Protein AF-A0A921R6A0-F1 (afdb_monomer_lite)

Sequence (73 aa):
MGIFCAGMTSTQRSESANHMLKQFIQRLAPMHMFVRKFNEFQMDRCDHEDKEAHVTKQFYRKHRVDVLRPVSM

pLDDT: mean 82.3, std 13.58, range [40.53, 96.25]

Organism: Sorghum bicolor (NCBI:txid4558)

Structure (mmCIF, N/CA/C/O backbone):
data_AF-A0A921R6A0-F1
#
_entry.id   AF-A0A921R6A0-F1
#
loop_
_atom_site.group_PDB
_atom_site.id
_atom_site.type_symbol
_atom_site.label_atom_id
_atom_site.label_alt_id
_atom_site.label_comp_id
_atom_site.label_asym_id
_atom_site.label_entity_id
_atom_site.label_seq_id
_atom_site.pdbx_PDB_ins_code
_atom_site.Cartn_x
_atom_site.Cartn_y
_atom_site.Cartn_z
_atom_site.occupancy
_atom_site.B_iso_or_equiv
_atom_site.auth_seq_id
_atom_site.auth_comp_id
_atom_site.auth_asym_id
_atom_site.auth_atom_id
_atom_site.pdbx_PDB_model_num
ATOM 1 N N . MET A 1 1 ? 0.351 -15.182 -6.791 1.00 46.31 1 MET A N 1
ATOM 2 C CA . MET A 1 1 ? 1.217 -14.315 -7.614 1.00 46.31 1 MET A CA 1
ATOM 3 C C . MET A 1 1 ? 2.061 -13.470 -6.674 1.00 46.31 1 MET A C 1
ATOM 5 O O . MET A 1 1 ? 1.538 -12.533 -6.094 1.00 46.31 1 MET A O 1
ATOM 9 N N . GLY A 1 2 ? 3.301 -13.882 -6.399 1.00 5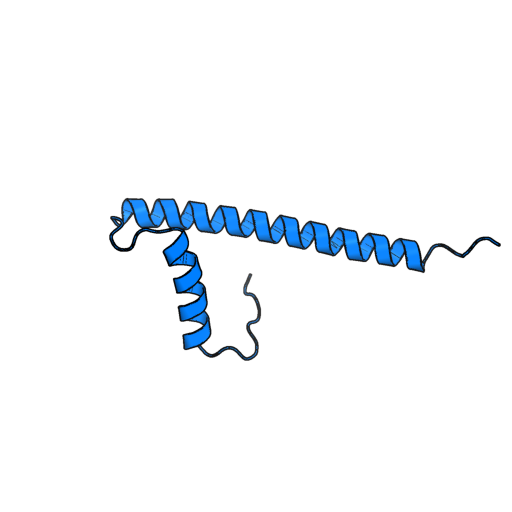8.59 2 GLY A N 1
ATOM 10 C CA . GLY A 1 2 ? 4.186 -13.182 -5.465 1.00 58.59 2 GLY A CA 1
ATOM 11 C C . GLY A 1 2 ? 5.229 -12.384 -6.233 1.00 58.59 2 GLY A C 1
ATOM 12 O O . GLY A 1 2 ? 6.011 -12.977 -6.971 1.00 58.59 2 GLY A O 1
ATOM 13 N N . ILE A 1 3 ? 5.235 -11.061 -6.064 1.00 60.94 3 ILE A N 1
ATOM 14 C CA . ILE A 1 3 ? 6.342 -10.209 -6.507 1.00 60.94 3 ILE A CA 1
ATOM 15 C C . ILE A 1 3 ? 7.606 -10.746 -5.826 1.00 60.94 3 ILE A C 1
ATOM 17 O O . ILE A 1 3 ? 7.664 -10.857 -4.600 1.00 60.94 3 ILE A O 1
ATOM 21 N N . PHE A 1 4 ? 8.599 -11.147 -6.618 1.00 61.56 4 PHE A N 1
ATOM 22 C CA . PHE A 1 4 ? 9.879 -11.611 -6.099 1.00 61.56 4 PHE A CA 1
ATOM 23 C C . PHE A 1 4 ? 10.643 -10.406 -5.535 1.00 61.56 4 PHE A C 1
ATOM 25 O O . PHE A 1 4 ? 11.358 -9.714 -6.253 1.00 61.56 4 PHE A O 1
ATOM 32 N N . CYS A 1 5 ? 10.456 -10.126 -4.242 1.00 63.75 5 CYS A N 1
ATOM 33 C CA . CYS A 1 5 ? 11.152 -9.061 -3.514 1.00 63.75 5 CYS A CA 1
ATOM 34 C C . CYS A 1 5 ? 12.598 -9.468 -3.180 1.00 63.75 5 CYS A C 1
ATOM 36 O O . CYS A 1 5 ? 12.973 -9.524 -2.005 1.00 63.75 5 CYS A O 1
ATOM 38 N N . ALA A 1 6 ? 13.405 -9.809 -4.187 1.00 66.31 6 ALA A N 1
ATOM 39 C CA . ALA A 1 6 ? 14.826 -10.072 -3.975 1.00 66.31 6 ALA A CA 1
ATOM 40 C C . ALA A 1 6 ? 15.478 -8.854 -3.294 1.00 66.31 6 ALA A C 1
ATOM 42 O O . ALA A 1 6 ? 15.372 -7.735 -3.786 1.00 66.31 6 ALA A O 1
ATOM 43 N N . GLY A 1 7 ? 16.127 -9.073 -2.147 1.00 75.81 7 GLY A N 1
ATOM 44 C CA . GLY A 1 7 ? 16.904 -8.048 -1.442 1.00 75.81 7 GLY A CA 1
ATOM 45 C C . GLY A 1 7 ? 16.169 -7.239 -0.365 1.00 75.81 7 GLY A C 1
ATOM 46 O O . GLY A 1 7 ? 16.826 -6.469 0.328 1.00 75.81 7 GLY A O 1
ATOM 47 N N . MET A 1 8 ? 14.858 -7.418 -0.158 1.00 84.00 8 MET A N 1
ATOM 48 C CA . MET A 1 8 ? 14.164 -6.775 0.972 1.00 84.00 8 MET A CA 1
ATOM 49 C C . MET A 1 8 ? 14.162 -7.660 2.218 1.00 84.00 8 MET A C 1
ATOM 51 O O . MET A 1 8 ? 13.807 -8.840 2.172 1.00 84.00 8 MET A O 1
ATOM 55 N N . THR A 1 9 ? 14.472 -7.059 3.363 1.00 87.75 9 THR A N 1
ATOM 56 C CA . THR A 1 9 ? 14.302 -7.701 4.671 1.00 87.75 9 THR A CA 1
ATOM 57 C C . THR A 1 9 ? 12.817 -7.875 5.011 1.00 87.75 9 THR A C 1
ATOM 59 O O . THR A 1 9 ? 11.940 -7.189 4.479 1.00 87.75 9 THR A O 1
ATOM 62 N N . SER A 1 10 ? 12.504 -8.797 5.928 1.00 86.06 10 SER A N 1
ATOM 63 C CA . SER A 1 10 ? 11.125 -9.008 6.399 1.00 86.06 10 SER A CA 1
ATOM 64 C C . SER A 1 10 ? 10.490 -7.724 6.951 1.00 86.06 10 SER A C 1
ATOM 66 O O . SER A 1 10 ? 9.328 -7.443 6.667 1.00 86.06 10 SER A O 1
ATOM 68 N N . THR A 1 11 ? 11.280 -6.921 7.666 1.00 90.50 11 THR A N 1
ATOM 69 C CA . THR A 1 11 ? 10.867 -5.638 8.243 1.00 90.50 11 THR A CA 1
ATOM 70 C C . THR A 1 11 ? 10.479 -4.631 7.170 1.00 90.50 11 THR A C 1
ATOM 72 O O . THR A 1 11 ? 9.383 -4.091 7.214 1.00 90.50 11 THR A O 1
ATOM 75 N N . GLN A 1 12 ? 11.310 -4.452 6.141 1.00 90.00 12 GLN A N 1
ATOM 76 C CA . GLN A 1 12 ? 10.996 -3.523 5.050 1.00 90.00 12 GLN A CA 1
ATOM 77 C C . GLN A 1 12 ? 9.696 -3.904 4.333 1.00 90.00 12 GLN A C 1
ATOM 79 O O . GLN A 1 12 ? 8.904 -3.031 3.985 1.00 90.00 12 GLN A O 1
ATOM 84 N N . ARG A 1 13 ? 9.438 -5.209 4.163 1.00 86.44 13 ARG A N 1
ATOM 85 C CA . ARG A 1 13 ? 8.187 -5.696 3.562 1.00 86.44 13 ARG A CA 1
ATOM 86 C C . ARG A 1 13 ? 6.968 -5.412 4.438 1.00 86.44 13 ARG A C 1
ATOM 88 O O . ARG A 1 13 ? 5.932 -4.994 3.924 1.00 86.44 13 ARG A O 1
ATOM 95 N N . SER A 1 14 ? 7.056 -5.658 5.746 1.00 89.75 14 SER A N 1
ATOM 96 C CA . SER A 1 14 ? 5.928 -5.404 6.648 1.00 89.75 14 SER A CA 1
ATOM 97 C C . SER A 1 14 ? 5.686 -3.906 6.839 1.00 89.75 14 SER A C 1
ATOM 99 O O . SER A 1 14 ? 4.535 -3.477 6.891 1.00 89.75 14 SER A O 1
ATOM 101 N N . GLU A 1 15 ? 6.737 -3.090 6.863 1.00 92.69 15 GLU A N 1
ATOM 102 C CA . GLU A 1 15 ? 6.647 -1.631 6.910 1.00 92.69 15 GLU A CA 1
ATOM 103 C C . GLU A 1 15 ? 6.006 -1.057 5.648 1.00 92.69 15 GLU A C 1
ATOM 105 O O . GLU A 1 15 ? 5.071 -0.259 5.759 1.00 92.69 15 GLU A O 1
ATOM 110 N N . SER A 1 16 ? 6.429 -1.505 4.461 1.00 89.12 16 SER A N 1
ATOM 111 C CA . SER A 1 16 ? 5.834 -1.056 3.200 1.00 89.12 16 SER A CA 1
ATOM 112 C C . SER A 1 16 ? 4.361 -1.457 3.098 1.00 89.12 16 SER A C 1
ATOM 114 O O . SER A 1 16 ? 3.519 -0.633 2.743 1.00 89.12 16 SER A O 1
ATOM 116 N N . ALA A 1 17 ? 4.019 -2.697 3.466 1.00 88.75 17 ALA A N 1
ATOM 117 C CA . ALA A 1 17 ? 2.632 -3.162 3.475 1.00 88.75 17 ALA A CA 1
ATOM 118 C C . ALA A 1 17 ? 1.775 -2.365 4.473 1.00 88.75 17 ALA A C 1
ATOM 120 O O . ALA A 1 17 ? 0.674 -1.924 4.143 1.00 88.75 17 ALA A O 1
ATOM 121 N N . ASN A 1 18 ? 2.297 -2.115 5.676 1.00 91.19 18 ASN A N 1
ATOM 122 C CA . ASN A 1 18 ? 1.606 -1.330 6.693 1.00 91.19 18 ASN A CA 1
ATOM 123 C C . ASN A 1 18 ? 1.414 0.128 6.279 1.00 91.19 18 ASN A C 1
ATOM 125 O O . ASN A 1 18 ? 0.391 0.715 6.622 1.00 91.19 18 ASN A O 1
ATOM 129 N N . HIS A 1 19 ? 2.374 0.723 5.571 1.00 91.25 19 HIS A N 1
ATOM 130 C CA . HIS A 1 19 ? 2.233 2.080 5.052 1.00 91.25 19 HIS A CA 1
ATOM 131 C C . HIS A 1 19 ? 1.032 2.180 4.106 1.00 91.25 19 HIS A C 1
ATOM 133 O O . HIS A 1 19 ? 0.161 3.021 4.320 1.00 91.25 19 HIS A O 1
ATOM 139 N N . MET A 1 20 ? 0.930 1.251 3.151 1.00 90.75 20 MET A N 1
ATOM 140 C CA . MET A 1 20 ? -0.203 1.164 2.224 1.00 90.75 20 MET A CA 1
ATOM 141 C C . MET A 1 20 ? -1.530 0.958 2.968 1.00 90.75 20 MET A C 1
ATOM 143 O O . MET A 1 20 ? -2.491 1.692 2.755 1.00 90.75 20 MET A O 1
ATOM 147 N N . LEU A 1 21 ? -1.584 -0.003 3.896 1.00 91.00 21 LEU A N 1
ATOM 148 C CA . LEU A 1 21 ? -2.813 -0.312 4.636 1.00 91.00 21 LEU A CA 1
ATOM 149 C C . LEU A 1 21 ? -3.298 0.859 5.493 1.00 91.00 21 LEU A C 1
ATOM 151 O O . LEU A 1 21 ? -4.499 1.113 5.554 1.00 91.00 21 LEU A O 1
ATOM 155 N N . LYS A 1 22 ? -2.382 1.599 6.129 1.00 91.31 22 LYS A N 1
ATOM 156 C CA . LYS A 1 22 ? -2.722 2.766 6.959 1.00 91.31 22 LYS A CA 1
ATOM 157 C C . LYS A 1 22 ? -3.337 3.915 6.158 1.00 91.31 22 LYS A C 1
ATOM 159 O O . LYS A 1 22 ? -4.056 4.716 6.748 1.00 91.31 22 LYS A O 1
ATOM 164 N N . GLN A 1 23 ? -3.078 4.007 4.851 1.00 88.94 23 GLN A N 1
ATOM 165 C CA . GLN A 1 23 ? -3.729 4.999 3.987 1.00 88.94 23 GLN A CA 1
ATOM 166 C C . GLN A 1 23 ? -5.192 4.643 3.686 1.00 88.94 23 GLN A C 1
ATOM 168 O O . GLN A 1 23 ? -6.002 5.537 3.461 1.00 88.94 23 GLN A O 1
ATOM 173 N N . PHE A 1 24 ? -5.540 3.354 3.721 1.00 87.06 24 PHE A N 1
ATOM 174 C CA . PHE A 1 24 ? -6.870 2.856 3.354 1.00 87.06 24 PHE A CA 1
ATOM 175 C C . PHE A 1 24 ? -7.755 2.503 4.555 1.00 87.06 24 PHE A C 1
ATOM 177 O O . PHE A 1 24 ? -8.981 2.605 4.477 1.00 87.06 24 PHE A O 1
ATOM 184 N N . ILE A 1 25 ? -7.160 2.069 5.668 1.00 91.69 25 ILE A N 1
ATOM 185 C CA . ILE A 1 25 ? -7.879 1.527 6.821 1.00 91.69 25 ILE A CA 1
ATOM 186 C C . ILE A 1 25 ? -7.578 2.362 8.063 1.00 91.69 25 ILE A C 1
ATOM 188 O O . ILE A 1 25 ? -6.429 2.544 8.466 1.00 91.69 25 ILE A O 1
ATOM 192 N N . GLN A 1 26 ? -8.637 2.843 8.715 1.00 91.00 26 GLN A N 1
ATOM 193 C CA . GLN A 1 26 ? -8.518 3.583 9.968 1.00 91.00 26 GLN A CA 1
ATOM 194 C C . GLN A 1 26 ? -7.940 2.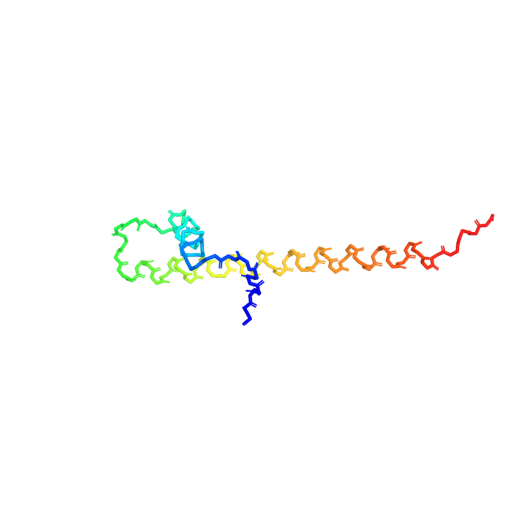699 11.082 1.00 91.00 26 GLN A C 1
ATOM 196 O O . GLN A 1 26 ? -8.326 1.542 11.240 1.00 91.00 26 GLN A O 1
ATOM 201 N N . ARG A 1 27 ? -7.064 3.278 11.915 1.00 87.19 27 ARG A N 1
ATOM 202 C CA . ARG A 1 27 ? -6.311 2.571 12.973 1.00 87.19 27 ARG A CA 1
ATOM 203 C C . ARG A 1 27 ? -7.178 1.793 13.974 1.00 87.19 27 ARG A C 1
ATOM 205 O O . ARG A 1 27 ? -6.686 0.854 14.583 1.00 87.19 27 ARG A O 1
ATOM 212 N N . LEU A 1 28 ? -8.435 2.194 14.157 1.00 91.12 28 LEU A N 1
ATOM 213 C CA . LEU A 1 28 ? -9.385 1.596 15.104 1.00 91.12 28 LEU A CA 1
ATOM 214 C C . LEU A 1 28 ? -10.646 1.068 14.403 1.00 91.12 28 LEU A C 1
ATOM 216 O O . LEU A 1 28 ? -11.712 0.997 15.011 1.00 91.12 28 LEU A O 1
ATOM 220 N N . ALA A 1 29 ? -10.549 0.735 13.113 1.00 91.38 29 ALA A N 1
ATOM 221 C CA . ALA A 1 29 ? -11.671 0.169 12.381 1.00 91.38 29 ALA A CA 1
ATOM 222 C C . ALA A 1 29 ? -12.137 -1.145 13.047 1.00 91.38 29 ALA A C 1
ATOM 224 O O . ALA A 1 29 ? -11.313 -2.031 13.285 1.00 91.38 29 ALA A O 1
ATOM 225 N N . PRO A 1 30 ? -13.445 -1.313 13.314 1.00 96.12 30 PRO A N 1
ATOM 226 C CA . PRO A 1 30 ? -13.996 -2.602 13.720 1.00 96.12 30 PRO A CA 1
ATOM 227 C C . PRO A 1 30 ? -13.650 -3.697 12.702 1.00 96.12 30 PRO A C 1
ATOM 229 O O . PRO A 1 30 ? -13.567 -3.416 11.507 1.00 96.12 30 PRO A O 1
ATOM 232 N N . MET A 1 31 ? -13.532 -4.957 13.132 1.00 96.25 31 MET A N 1
ATOM 233 C CA . MET A 1 31 ? -13.115 -6.062 12.247 1.00 96.25 31 MET A CA 1
ATOM 234 C C . MET A 1 31 ? -13.951 -6.182 10.963 1.00 96.25 31 MET A C 1
ATOM 236 O O . MET A 1 31 ? -13.401 -6.386 9.886 1.00 96.25 31 MET A O 1
ATOM 240 N N . HIS A 1 32 ? -15.271 -5.991 11.039 1.00 95.19 32 HIS A N 1
ATOM 241 C CA . HIS A 1 32 ? -16.134 -6.040 9.852 1.00 95.19 32 HIS A CA 1
ATOM 242 C C . HIS A 1 32 ? -15.837 -4.902 8.854 1.00 95.19 32 HIS A C 1
ATOM 244 O O . HIS A 1 32 ? -15.919 -5.094 7.642 1.00 95.19 32 HIS A O 1
ATOM 250 N N . MET A 1 33 ? -15.435 -3.728 9.350 1.00 94.69 33 MET A N 1
ATOM 251 C CA . MET A 1 33 ? -14.999 -2.601 8.523 1.00 94.69 33 MET A CA 1
ATOM 252 C C . MET A 1 33 ? -13.612 -2.849 7.944 1.00 94.69 33 MET A C 1
ATOM 254 O O . MET A 1 33 ? -13.395 -2.555 6.770 1.00 94.69 33 MET A O 1
ATOM 258 N N . PHE A 1 34 ? -12.703 -3.415 8.744 1.00 94.44 34 PHE A N 1
ATOM 259 C CA . PHE A 1 34 ? -11.372 -3.810 8.295 1.00 94.44 34 PHE A CA 1
ATOM 260 C C . PHE A 1 34 ? -11.465 -4.757 7.099 1.00 94.44 34 PHE A C 1
ATOM 262 O O . PHE A 1 34 ? -10.892 -4.465 6.057 1.00 94.44 34 PHE A O 1
ATOM 269 N N . VAL A 1 35 ? -12.240 -5.843 7.210 1.00 94.50 35 VAL A N 1
ATOM 270 C CA . VAL A 1 35 ? -12.381 -6.837 6.131 1.00 94.50 35 VAL A CA 1
ATOM 271 C C . VAL A 1 35 ? -12.939 -6.194 4.863 1.00 94.50 35 VAL A C 1
ATOM 273 O O . VAL A 1 35 ? -12.395 -6.395 3.779 1.00 94.50 35 VAL A O 1
ATOM 276 N N . ARG A 1 36 ? -13.981 -5.364 4.993 1.00 95.06 36 ARG A N 1
ATOM 277 C CA . ARG A 1 36 ? -14.563 -4.663 3.843 1.00 95.06 36 ARG A CA 1
ATOM 278 C C . ARG A 1 36 ? -13.543 -3.749 3.160 1.00 95.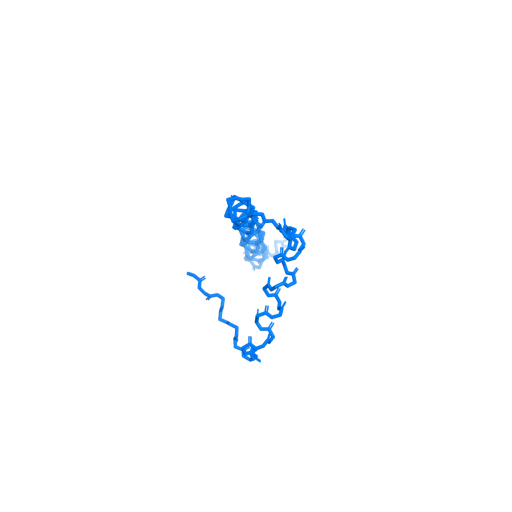06 36 ARG A C 1
ATOM 280 O O . ARG A 1 36 ? -13.363 -3.841 1.950 1.00 95.06 36 ARG A O 1
ATOM 287 N N . LYS A 1 37 ? -12.843 -2.910 3.929 1.00 94.31 37 LYS A N 1
ATOM 288 C CA . LYS A 1 37 ? -11.844 -1.973 3.392 1.00 94.31 37 LYS A CA 1
ATOM 289 C C . LYS A 1 37 ? -10.603 -2.666 2.846 1.00 94.31 37 LYS A C 1
ATOM 291 O O . LYS A 1 37 ? -10.043 -2.206 1.860 1.00 94.31 37 LYS A O 1
ATOM 296 N N . PHE A 1 38 ? -10.207 -3.788 3.431 1.00 93.75 38 PHE A N 1
ATOM 297 C CA . PHE A 1 38 ? -9.117 -4.604 2.916 1.00 93.75 38 PHE A CA 1
ATOM 298 C C . PHE A 1 38 ? -9.462 -5.230 1.558 1.00 93.75 38 PHE A C 1
ATOM 300 O O . PHE A 1 38 ? -8.616 -5.258 0.669 1.00 93.75 38 PHE A O 1
ATOM 307 N N . ASN A 1 39 ? -10.704 -5.683 1.363 1.00 94.56 39 ASN A N 1
ATOM 308 C CA . ASN A 1 39 ? -11.156 -6.182 0.063 1.00 94.56 39 ASN A CA 1
ATOM 309 C C . ASN A 1 39 ? -11.194 -5.071 -0.993 1.00 94.56 39 ASN A C 1
ATOM 311 O O . ASN A 1 39 ? -10.682 -5.273 -2.089 1.00 94.56 39 ASN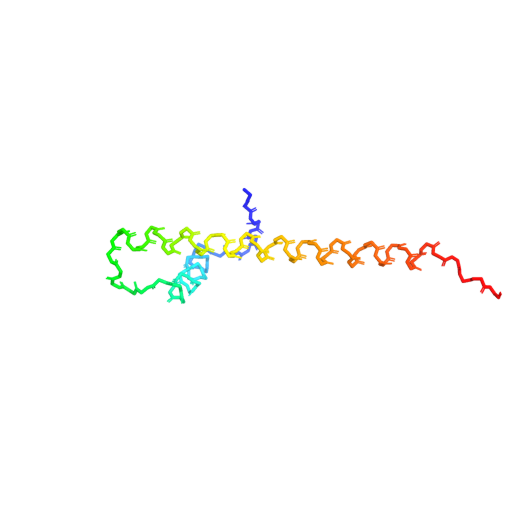 A O 1
ATOM 315 N N . GLU A 1 40 ? -11.725 -3.892 -0.649 1.00 94.12 40 GLU A N 1
ATOM 316 C CA . GLU A 1 40 ? -11.691 -2.713 -1.533 1.00 94.12 40 GLU A CA 1
ATOM 317 C C . GLU A 1 40 ? -10.247 -2.360 -1.936 1.00 94.12 40 GLU A C 1
ATOM 319 O O . GLU A 1 40 ? -9.959 -2.187 -3.116 1.00 94.12 40 GLU A O 1
ATOM 324 N N . PHE A 1 41 ? -9.324 -2.335 -0.969 1.00 93.38 41 PHE A N 1
ATOM 325 C CA . PHE A 1 41 ? -7.900 -2.096 -1.209 1.00 93.38 41 PHE A CA 1
ATOM 326 C C . PHE A 1 41 ? -7.269 -3.131 -2.153 1.00 93.38 41 PHE A C 1
ATOM 328 O O . PHE A 1 41 ? -6.510 -2.765 -3.048 1.00 93.38 41 PHE A O 1
ATOM 335 N N . GLN A 1 42 ? -7.566 -4.421 -1.971 1.00 92.25 42 GLN A N 1
ATOM 336 C CA . GLN A 1 42 ? -7.042 -5.465 -2.856 1.00 92.25 42 GLN A CA 1
ATOM 337 C C . GLN A 1 42 ? -7.549 -5.309 -4.293 1.00 92.25 42 GLN A C 1
ATOM 339 O O . GLN A 1 42 ? -6.764 -5.476 -5.223 1.00 92.25 42 GLN A O 1
ATOM 344 N N . MET A 1 43 ? -8.828 -4.965 -4.477 1.00 93.19 43 MET A N 1
ATOM 345 C CA . MET A 1 43 ? -9.394 -4.740 -5.809 1.00 93.19 43 MET A CA 1
ATOM 346 C C . MET A 1 43 ? -8.745 -3.545 -6.507 1.00 93.19 43 MET A C 1
ATOM 348 O O . MET A 1 43 ? -8.285 -3.686 -7.635 1.00 93.19 43 MET A O 1
ATOM 352 N N . ASP A 1 44 ? -8.626 -2.408 -5.816 1.00 92.06 44 ASP A N 1
ATOM 353 C CA . ASP A 1 44 ? -7.971 -1.209 -6.356 1.00 92.06 44 ASP A CA 1
ATOM 354 C C . ASP A 1 44 ? -6.522 -1.494 -6.788 1.00 92.06 44 ASP A C 1
ATOM 356 O O . ASP A 1 44 ? -6.079 -1.088 -7.865 1.00 92.06 44 ASP A O 1
ATOM 360 N N . ARG A 1 45 ? -5.797 -2.286 -5.987 1.00 89.81 45 ARG A N 1
ATOM 361 C CA . ARG A 1 45 ? -4.447 -2.738 -6.333 1.00 89.81 45 ARG A CA 1
ATOM 362 C C . ARG A 1 45 ? -4.406 -3.636 -7.561 1.00 89.81 45 ARG A C 1
ATOM 364 O O . ARG A 1 45 ? -3.535 -3.424 -8.400 1.00 89.81 45 ARG A O 1
ATOM 371 N N . CYS A 1 46 ? -5.297 -4.621 -7.664 1.00 90.94 46 CYS A N 1
ATOM 372 C CA . CYS A 1 46 ? -5.374 -5.474 -8.850 1.00 90.94 46 CYS A CA 1
ATOM 373 C C . CYS A 1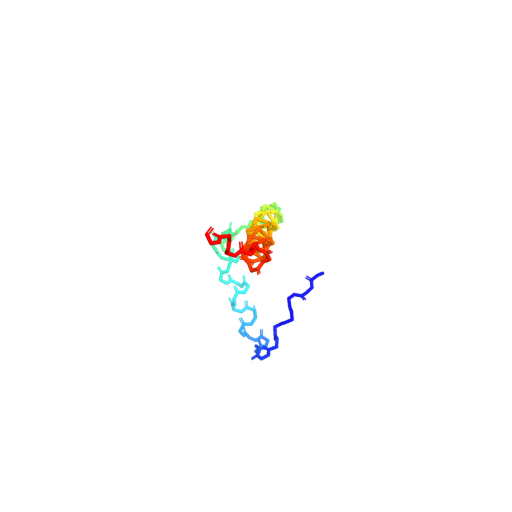 46 ? -5.664 -4.642 -10.102 1.00 90.94 46 CYS A C 1
ATOM 375 O O . CYS A 1 46 ? -4.949 -4.773 -11.092 1.00 90.94 46 CYS A O 1
ATOM 377 N N . ASP A 1 47 ? -6.623 -3.718 -10.029 1.00 91.75 47 ASP A N 1
ATOM 378 C CA . ASP A 1 47 ? -6.961 -2.833 -11.145 1.00 91.75 47 ASP A CA 1
ATOM 379 C C . ASP A 1 47 ? -5.774 -1.952 -11.557 1.00 91.75 47 ASP A C 1
ATOM 381 O O . ASP A 1 47 ? -5.555 -1.703 -12.745 1.00 91.75 47 ASP A O 1
ATOM 385 N N . HIS A 1 48 ? -5.006 -1.447 -10.588 1.00 88.50 48 HIS A N 1
ATOM 386 C CA . HIS A 1 48 ? -3.802 -0.672 -10.872 1.00 88.50 48 HIS A CA 1
ATOM 387 C C . HIS A 1 48 ? -2.710 -1.538 -11.512 1.00 88.50 48 HIS A C 1
ATOM 389 O O . HIS A 1 48 ? -2.167 -1.158 -12.547 1.00 88.50 48 HIS A O 1
ATOM 395 N N . GLU A 1 49 ? -2.435 -2.723 -10.965 1.00 88.44 49 GLU A N 1
ATOM 396 C CA . GLU A 1 49 ? -1.460 -3.668 -11.525 1.00 88.44 49 GLU A CA 1
ATOM 397 C C . GLU A 1 49 ? -1.827 -4.091 -12.958 1.00 88.44 49 GLU A C 1
ATOM 399 O O . GLU A 1 49 ? -0.951 -4.145 -13.825 1.00 88.44 49 GLU A O 1
ATOM 404 N N . ASP A 1 50 ? -3.112 -4.302 -13.246 1.00 88.75 50 ASP A N 1
ATOM 405 C CA . ASP A 1 50 ? -3.600 -4.626 -14.588 1.00 88.75 50 ASP A CA 1
ATOM 406 C C . ASP A 1 50 ? -3.420 -3.462 -15.571 1.00 88.75 50 ASP A C 1
ATOM 408 O O . ASP A 1 50 ? -3.002 -3.673 -16.719 1.00 88.75 50 ASP A O 1
ATOM 412 N N . LYS A 1 51 ? -3.674 -2.222 -15.131 1.00 90.38 51 LYS A N 1
ATOM 413 C CA . LYS A 1 51 ? -3.419 -1.013 -15.933 1.00 90.38 51 LYS A CA 1
ATOM 414 C C . LYS A 1 51 ? -1.933 -0.868 -16.248 1.00 90.38 51 LYS A C 1
ATOM 416 O O . LYS A 1 51 ? -1.581 -0.702 -17.416 1.00 90.38 51 LYS A O 1
ATOM 421 N N . GLU A 1 52 ? -1.067 -0.988 -15.246 1.00 84.88 52 GLU A N 1
ATOM 422 C CA . GLU A 1 52 ? 0.390 -0.908 -15.408 1.00 84.88 52 GLU A CA 1
ATOM 423 C C . GLU A 1 52 ? 0.912 -2.021 -16.332 1.00 84.88 52 GLU A C 1
ATOM 425 O O . GLU A 1 52 ? 1.708 -1.774 -17.245 1.00 84.88 52 GLU A O 1
ATOM 430 N N . ALA A 1 53 ? 0.413 -3.251 -16.175 1.00 85.38 53 ALA A N 1
ATOM 431 C CA . ALA A 1 53 ? 0.753 -4.368 -17.052 1.00 85.38 53 ALA A CA 1
ATOM 432 C C . ALA A 1 53 ? 0.291 -4.126 -18.497 1.00 85.38 53 ALA A C 1
ATOM 434 O O . ALA A 1 53 ? 1.009 -4.460 -19.448 1.00 85.38 53 ALA A O 1
ATOM 435 N N . HIS A 1 54 ? -0.893 -3.543 -18.684 1.00 86.81 54 HIS A N 1
ATOM 436 C CA . HIS A 1 54 ? -1.401 -3.176 -19.999 1.00 86.81 54 HIS A CA 1
ATOM 437 C C . HIS A 1 54 ? -0.540 -2.085 -20.650 1.00 86.81 54 HIS A C 1
ATOM 439 O O . HIS A 1 54 ? -0.108 -2.270 -21.790 1.00 86.81 54 HIS A O 1
ATOM 445 N N . VAL A 1 55 ? -0.212 -1.010 -19.925 1.00 85.62 55 VAL A N 1
ATOM 446 C CA . VAL A 1 55 ? 0.680 0.069 -20.393 1.00 85.62 55 VAL A CA 1
ATOM 447 C C . VAL A 1 55 ? 2.044 -0.490 -20.787 1.00 85.62 55 VAL A C 1
ATOM 449 O O . VAL A 1 55 ? 2.537 -0.231 -21.885 1.00 85.62 55 VAL A O 1
ATOM 452 N N . THR A 1 56 ? 2.618 -1.339 -19.940 1.00 84.88 56 THR A N 1
ATOM 453 C CA . THR A 1 56 ? 3.916 -1.975 -20.175 1.00 84.88 56 THR A CA 1
ATOM 454 C C . THR A 1 56 ? 3.891 -2.833 -21.443 1.00 84.88 56 THR A C 1
ATOM 456 O O . THR A 1 56 ? 4.753 -2.707 -22.316 1.00 84.88 56 THR A O 1
ATOM 459 N N . LYS A 1 57 ? 2.856 -3.666 -21.619 1.00 85.38 57 LYS A N 1
ATOM 460 C CA . LYS A 1 57 ? 2.669 -4.467 -22.842 1.00 85.38 57 LYS A CA 1
ATOM 461 C C . LYS A 1 57 ? 2.499 -3.588 -24.080 1.00 85.38 57 LYS A C 1
ATOM 463 O O . LYS A 1 57 ? 3.035 -3.930 -25.135 1.00 85.38 57 LYS A O 1
ATOM 468 N N . GLN A 1 58 ? 1.764 -2.481 -23.978 1.00 77.62 58 GLN A N 1
ATOM 469 C CA . GLN A 1 58 ? 1.606 -1.534 -25.081 1.00 77.62 58 GLN A CA 1
ATOM 470 C C . GLN A 1 58 ? 2.931 -0.869 -25.455 1.00 77.62 58 GLN A C 1
ATOM 472 O O . GLN A 1 58 ? 3.243 -0.788 -26.643 1.00 77.62 58 GLN A O 1
ATOM 477 N N . PHE A 1 59 ? 3.735 -0.468 -24.469 1.00 81.75 59 PHE A N 1
ATOM 478 C CA . PHE A 1 59 ? 5.068 0.083 -24.694 1.00 81.75 59 PHE A CA 1
ATOM 479 C C . PHE A 1 59 ? 5.965 -0.912 -25.437 1.00 81.75 59 PHE A C 1
ATOM 481 O O . PHE A 1 59 ? 6.508 -0.581 -26.490 1.00 81.75 59 PHE A O 1
ATOM 488 N N . TYR A 1 60 ? 6.046 -2.161 -24.967 1.00 79.50 60 TYR A N 1
ATOM 489 C CA . TYR A 1 60 ? 6.837 -3.196 -25.641 1.00 79.50 60 TYR A CA 1
ATOM 490 C 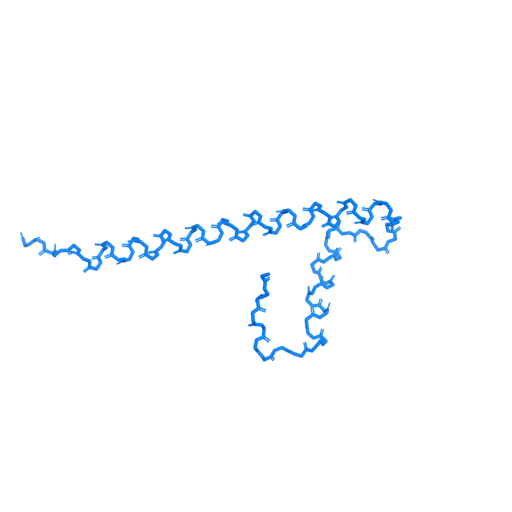C . TYR A 1 60 ? 6.328 -3.509 -27.052 1.00 79.50 60 TYR A C 1
ATOM 492 O O . TYR A 1 60 ? 7.131 -3.726 -27.958 1.00 79.50 60 TYR A O 1
ATOM 500 N N . ARG A 1 61 ? 5.006 -3.517 -27.271 1.00 72.88 61 ARG A N 1
ATOM 501 C CA . ARG A 1 61 ? 4.425 -3.688 -28.613 1.00 72.88 61 ARG A CA 1
ATOM 502 C C . ARG A 1 61 ? 4.806 -2.538 -29.538 1.00 72.88 61 ARG A C 1
ATOM 504 O O . ARG A 1 61 ? 5.246 -2.804 -30.650 1.00 72.88 61 ARG A O 1
ATOM 511 N N . LYS A 1 62 ? 4.677 -1.291 -29.081 1.00 68.69 62 LYS A N 1
ATOM 512 C CA . LYS A 1 62 ? 5.043 -0.100 -29.855 1.00 68.69 62 LYS A CA 1
ATOM 513 C C . LYS A 1 62 ? 6.533 -0.095 -30.192 1.00 68.69 62 LYS A C 1
ATOM 515 O O . LYS A 1 62 ? 6.878 -0.055 -31.364 1.00 68.69 62 LYS A O 1
ATOM 520 N N . HIS A 1 63 ? 7.391 -0.303 -29.195 1.00 72.12 63 HIS A N 1
ATOM 521 C CA . HIS A 1 63 ? 8.836 -0.415 -29.390 1.00 72.12 63 HIS A CA 1
ATOM 522 C C . HIS A 1 63 ? 9.202 -1.540 -30.371 1.00 72.12 63 HIS A C 1
ATOM 524 O O . HIS A 1 63 ? 10.078 -1.377 -31.212 1.00 72.12 63 HIS A O 1
ATOM 530 N N . ARG A 1 64 ? 8.520 -2.691 -30.317 1.00 71.44 64 ARG A N 1
ATOM 531 C CA . ARG A 1 64 ? 8.750 -3.792 -31.264 1.00 71.44 64 ARG A CA 1
ATOM 532 C C . ARG A 1 64 ? 8.317 -3.441 -32.692 1.00 71.44 64 ARG A C 1
ATOM 534 O O . ARG A 1 64 ? 9.017 -3.811 -33.627 1.00 71.44 64 ARG A O 1
ATOM 541 N N . VAL A 1 65 ? 7.189 -2.752 -32.869 1.00 69.75 65 VAL A N 1
ATOM 542 C CA . VAL A 1 65 ? 6.709 -2.293 -34.187 1.00 69.75 65 VAL A CA 1
ATOM 543 C C . VAL A 1 65 ? 7.634 -1.221 -34.767 1.00 69.75 65 VAL A C 1
ATOM 545 O O . VAL A 1 65 ? 7.950 -1.283 -35.951 1.00 69.75 65 VAL A O 1
ATOM 548 N N . ASP A 1 66 ? 8.104 -0.286 -33.942 1.00 65.06 66 ASP A N 1
ATOM 549 C CA . ASP A 1 66 ? 9.003 0.793 -34.362 1.00 65.06 66 ASP A CA 1
ATOM 550 C C . ASP A 1 66 ? 10.398 0.259 -34.738 1.00 65.06 66 ASP A C 1
ATOM 552 O O . ASP A 1 66 ? 10.991 0.731 -35.701 1.00 65.06 66 ASP A O 1
ATOM 556 N N . VAL A 1 67 ? 10.886 -0.788 -34.060 1.00 65.19 67 VAL A N 1
ATOM 557 C CA . VAL A 1 67 ? 12.138 -1.487 -34.422 1.00 65.19 67 VAL A CA 1
ATOM 558 C C . VAL A 1 67 ? 11.993 -2.346 -35.692 1.00 65.19 67 VAL A C 1
ATOM 560 O O . VAL A 1 67 ? 12.977 -2.575 -36.388 1.00 65.19 67 VAL A O 1
ATOM 563 N N . LEU A 1 68 ? 10.787 -2.836 -36.011 1.00 61.12 68 LEU A N 1
ATOM 564 C CA . LEU A 1 68 ? 10.528 -3.701 -37.175 1.00 61.12 68 LEU A CA 1
ATOM 565 C C . LEU A 1 68 ? 10.081 -2.948 -38.436 1.00 61.12 68 LEU A C 1
ATOM 567 O O . LEU A 1 68 ? 10.019 -3.563 -39.500 1.00 61.12 68 LEU A O 1
ATOM 571 N N . ARG A 1 69 ? 9.746 -1.655 -38.350 1.00 54.97 69 ARG A N 1
ATOM 572 C CA . ARG A 1 69 ? 9.402 -0.848 -39.527 1.00 54.97 69 ARG A CA 1
ATOM 573 C C . ARG A 1 69 ? 10.709 -0.434 -40.219 1.00 54.97 69 ARG A C 1
ATOM 575 O O . ARG A 1 69 ? 11.447 0.360 -39.637 1.00 54.97 69 ARG A O 1
ATOM 582 N N . PRO A 1 70 ? 11.025 -0.932 -41.432 1.00 54.72 70 PRO A N 1
ATOM 583 C CA . PRO A 1 70 ? 12.180 -0.436 -42.165 1.00 54.72 70 PRO A CA 1
ATOM 584 C C . PRO A 1 70 ? 11.960 1.054 -42.410 1.00 54.72 70 PRO A C 1
ATOM 586 O O . PRO A 1 70 ? 10.852 1.461 -42.769 1.00 54.72 70 PRO A O 1
ATOM 589 N N . VAL A 1 71 ? 12.999 1.863 -42.212 1.00 60.06 71 VAL A N 1
ATOM 590 C CA . VAL A 1 71 ? 13.028 3.235 -42.719 1.00 60.06 71 VAL A CA 1
ATOM 591 C C . VAL A 1 71 ? 12.920 3.122 -44.239 1.00 60.06 71 VAL A C 1
ATOM 593 O O . VAL A 1 71 ? 13.894 2.806 -44.915 1.00 60.06 71 VAL A O 1
ATOM 596 N N . SER A 1 72 ? 11.711 3.266 -44.775 1.00 55.16 72 SER A N 1
ATOM 597 C CA . SER A 1 72 ? 11.505 3.469 -46.203 1.00 55.16 72 SER A CA 1
ATOM 598 C C . SER A 1 72 ? 12.131 4.819 -46.556 1.00 55.16 72 SER A C 1
ATOM 600 O O . SER A 1 72 ? 11.682 5.838 -46.027 1.00 55.16 72 SER A O 1
ATOM 602 N N . MET A 1 73 ? 13.210 4.756 -47.351 1.00 40.53 73 MET A N 1
ATOM 603 C CA . MET A 1 73 ? 13.926 5.886 -47.963 1.00 40.53 73 MET A CA 1
ATOM 604 C C . MET A 1 73 ? 12.991 6.810 -48.738 1.00 40.53 73 MET A C 1
ATOM 606 O O . MET A 1 73 ? 12.023 6.290 -49.339 1.00 40.53 73 MET A O 1
#

Foldseek 3Di:
DDDPPPPDDPVNVVVVVVVLLVVQDPPPDDPVRSVVSVVVSVVVVVVVVVVVVVVVVVVVVVVVVVVPDPPPD

Secondary structure (DSSP, 8-state):
-----TT--HHHHHHHHHHHHHHHS-TT--HHHHHHHHHHHHHHHHHHHHHHHHHHHHHHHHHHHHHHS----

Radius of gyration: 19.42 Å; chains: 1; bounding box: 33×20×63 Å